Protein AF-A0A8J4HC44-F1 (afdb_monomer_lite)

Organism: NCBI:txid1872105

pLDDT: mean 94.5, std 6.68, range [60.06, 98.62]

Structure (mmCIF, N/CA/C/O backbone):
data_AF-A0A8J4HC44-F1
#
_entry.id   AF-A0A8J4HC44-F1
#
loop_
_atom_site.group_PDB
_atom_site.id
_atom_site.type_symbol
_atom_site.label_atom_id
_atom_site.label_alt_id
_atom_site.label_comp_id
_atom_site.label_asym_id
_atom_site.label_entity_id
_atom_site.label_seq_id
_atom_site.pdbx_PDB_ins_code
_atom_site.Cartn_x
_atom_site.Cartn_y
_atom_site.Cartn_z
_atom_site.occupancy
_atom_site.B_iso_or_equiv
_atom_site.auth_seq_id
_atom_site.auth_comp_id
_atom_site.auth_asym_id
_atom_site.auth_atom_id
_atom_site.pdbx_PDB_model_num
ATOM 1 N N . MET A 1 1 ? -16.990 -11.865 2.332 1.00 72.69 1 MET A N 1
ATOM 2 C CA . MET A 1 1 ? -16.141 -11.118 3.284 1.00 72.69 1 MET A CA 1
ATOM 3 C C . MET A 1 1 ? -14.799 -10.852 2.618 1.00 72.69 1 MET A C 1
ATOM 5 O O . MET A 1 1 ? -14.236 -11.791 2.073 1.00 72.69 1 MET A O 1
ATOM 9 N N . MET A 1 2 ? -14.351 -9.597 2.577 1.00 89.62 2 MET A N 1
ATOM 10 C CA . MET A 1 2 ? -13.070 -9.200 1.973 1.00 89.62 2 MET A CA 1
ATOM 11 C C . MET A 1 2 ? -11.923 -9.616 2.898 1.00 89.62 2 MET A C 1
ATOM 13 O O . MET A 1 2 ? -11.996 -9.342 4.092 1.00 89.62 2 MET A O 1
ATOM 17 N N . ARG A 1 3 ? -10.892 -10.293 2.388 1.00 94.62 3 ARG A N 1
ATOM 18 C CA . ARG A 1 3 ? -9.703 -10.706 3.152 1.00 94.62 3 ARG A CA 1
ATOM 19 C C . ARG A 1 3 ? -8.506 -9.843 2.760 1.00 94.62 3 ARG A C 1
ATOM 21 O O . ARG A 1 3 ? -8.331 -9.521 1.592 1.00 94.62 3 ARG A O 1
ATOM 28 N N . ILE A 1 4 ? -7.673 -9.469 3.734 1.00 96.50 4 ILE A N 1
ATOM 29 C CA . ILE A 1 4 ? -6.472 -8.657 3.467 1.00 96.50 4 ILE A CA 1
ATOM 30 C C . ILE A 1 4 ? -5.565 -9.425 2.501 1.00 96.50 4 ILE A C 1
ATOM 32 O O . ILE A 1 4 ? -5.298 -10.605 2.720 1.00 96.50 4 ILE A O 1
ATOM 36 N N . GLY A 1 5 ? -5.130 -8.754 1.436 1.00 94.81 5 GLY A N 1
ATOM 37 C CA . GLY A 1 5 ? -4.284 -9.337 0.392 1.00 94.81 5 GLY A CA 1
ATOM 38 C C . GLY A 1 5 ? -5.033 -10.121 -0.689 1.00 94.81 5 GLY A C 1
ATOM 39 O O . GLY A 1 5 ? -4.407 -10.519 -1.666 1.00 94.81 5 GLY A O 1
ATOM 40 N N . ASP A 1 6 ? -6.352 -10.323 -0.573 1.00 96.44 6 ASP A N 1
ATOM 41 C CA . ASP A 1 6 ? -7.126 -10.901 -1.673 1.00 96.44 6 ASP A CA 1
ATOM 42 C C . ASP A 1 6 ? -7.335 -9.895 -2.820 1.00 96.44 6 ASP A C 1
ATOM 44 O O . ASP A 1 6 ? -7.127 -8.686 -2.680 1.00 96.44 6 ASP A O 1
ATOM 48 N N . ARG A 1 7 ? -7.778 -10.393 -3.981 1.00 95.56 7 ARG A N 1
ATOM 49 C CA . ARG A 1 7 ? -7.977 -9.563 -5.178 1.00 95.56 7 ARG A CA 1
ATOM 50 C C . ARG A 1 7 ? -8.936 -8.390 -4.944 1.00 95.56 7 ARG A C 1
ATOM 52 O O . ARG A 1 7 ? -8.702 -7.311 -5.476 1.00 95.56 7 ARG A O 1
ATOM 59 N N . ARG A 1 8 ? -10.018 -8.592 -4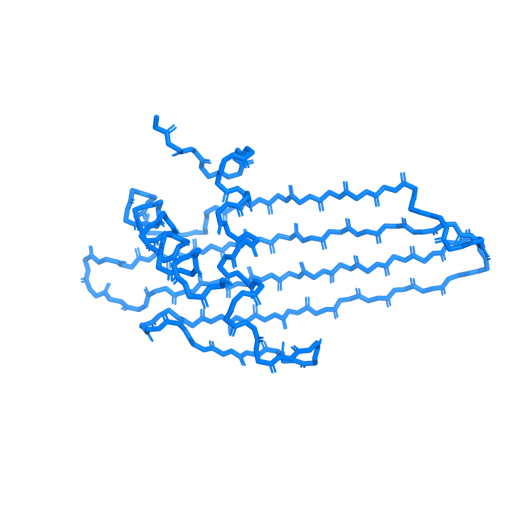.183 1.00 96.19 8 ARG A N 1
ATOM 60 C CA . ARG A 1 8 ? -11.024 -7.544 -3.934 1.00 96.19 8 ARG A CA 1
ATOM 61 C C . ARG A 1 8 ? -10.451 -6.457 -3.029 1.00 96.19 8 ARG A C 1
ATOM 63 O O . ARG A 1 8 ? -10.652 -5.279 -3.299 1.00 96.19 8 ARG A O 1
ATOM 70 N N . PHE A 1 9 ? -9.699 -6.857 -2.008 1.00 97.69 9 PHE A N 1
ATOM 71 C CA . PHE A 1 9 ? -8.998 -5.952 -1.109 1.00 97.69 9 PHE A CA 1
ATOM 72 C C . PHE A 1 9 ? -7.953 -5.115 -1.840 1.00 97.69 9 PHE A C 1
ATOM 74 O O . PHE A 1 9 ? -7.939 -3.894 -1.703 1.00 97.69 9 PHE A O 1
ATOM 81 N N . LEU A 1 10 ? -7.095 -5.759 -2.635 1.00 97.62 10 LEU A N 1
ATOM 82 C CA . LEU A 1 10 ? -6.043 -5.067 -3.376 1.00 97.62 10 LEU A CA 1
ATOM 83 C C . LEU A 1 10 ? -6.623 -4.098 -4.408 1.00 97.62 10 LEU A C 1
ATOM 85 O O . LEU A 1 10 ? -6.117 -2.987 -4.532 1.00 97.62 10 LEU A O 1
ATOM 89 N N . HIS A 1 11 ? -7.710 -4.479 -5.083 1.00 96.56 11 HIS A N 1
ATOM 90 C CA . HIS A 1 11 ? -8.429 -3.584 -5.986 1.00 96.56 11 HIS A CA 1
ATOM 91 C C . HIS A 1 11 ? -8.967 -2.347 -5.251 1.00 96.56 11 HIS A C 1
ATOM 93 O O . HIS A 1 11 ? -8.663 -1.226 -5.644 1.00 96.56 11 HIS A O 1
ATOM 99 N N . ALA A 1 12 ? -9.692 -2.530 -4.141 1.00 97.31 12 ALA A N 1
ATOM 100 C CA . ALA A 1 12 ? -10.218 -1.418 -3.344 1.00 97.31 12 ALA A CA 1
ATOM 101 C C . ALA A 1 12 ? -9.103 -0.480 -2.845 1.00 97.31 12 ALA A C 1
ATOM 103 O O . ALA A 1 12 ? -9.216 0.744 -2.934 1.00 97.31 12 ALA A O 1
ATOM 104 N N . TRP A 1 13 ? -7.989 -1.047 -2.373 1.00 97.69 13 TRP A N 1
ATOM 105 C CA . TRP A 1 13 ? -6.826 -0.266 -1.963 1.00 97.69 13 TRP A CA 1
ATOM 106 C C . TRP A 1 13 ? -6.201 0.513 -3.134 1.00 97.69 13 TRP A C 1
ATOM 108 O O . TRP A 1 13 ? -5.850 1.680 -2.963 1.00 97.69 13 TRP A O 1
ATOM 118 N N . GLN A 1 14 ? -6.088 -0.086 -4.325 1.00 96.69 14 GLN A N 1
ATOM 119 C CA . GLN A 1 14 ? -5.568 0.594 -5.517 1.00 96.69 14 GLN A CA 1
ATOM 120 C C . GLN A 1 14 ? -6.459 1.765 -5.940 1.00 96.69 14 GLN A C 1
ATOM 122 O O . GLN A 1 14 ? -5.929 2.840 -6.221 1.00 96.69 14 GLN A O 1
ATOM 127 N N . THR A 1 15 ? -7.783 1.586 -5.924 1.00 95.88 15 THR A N 1
ATOM 128 C CA . THR A 1 15 ? -8.750 2.658 -6.194 1.00 95.88 15 THR A CA 1
ATOM 129 C C . THR A 1 15 ? -8.569 3.821 -5.221 1.00 95.88 15 THR A C 1
ATOM 131 O O . THR A 1 15 ? -8.424 4.972 -5.633 1.00 95.88 15 THR A O 1
ATOM 134 N N . LEU A 1 16 ? -8.482 3.520 -3.922 1.00 96.31 16 LEU A N 1
ATOM 135 C CA . LEU A 1 16 ? -8.247 4.529 -2.892 1.00 96.31 16 LEU A CA 1
ATOM 136 C C . LEU A 1 16 ? -6.901 5.247 -3.070 1.00 96.31 16 LEU A C 1
ATOM 138 O O . LEU A 1 16 ? -6.829 6.471 -2.947 1.00 96.31 16 LEU A O 1
ATOM 142 N N . ARG A 1 17 ? -5.826 4.511 -3.377 1.00 96.19 17 ARG A N 1
ATOM 143 C CA . ARG A 1 17 ? -4.507 5.096 -3.651 1.00 96.19 17 ARG A CA 1
ATOM 144 C C . ARG A 1 17 ? -4.576 6.059 -4.835 1.00 96.19 17 ARG A C 1
ATOM 146 O O . ARG A 1 17 ? -4.100 7.183 -4.713 1.00 96.19 17 ARG A O 1
ATOM 153 N N . ALA A 1 18 ? -5.156 5.628 -5.954 1.00 94.62 18 ALA A N 1
ATOM 154 C CA . ALA A 1 18 ? -5.244 6.433 -7.171 1.00 94.62 18 ALA A CA 1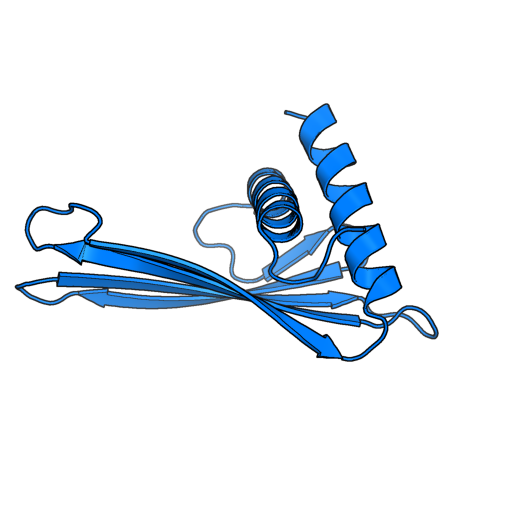
ATOM 155 C C . ALA A 1 18 ? -6.014 7.743 -6.945 1.00 94.62 18 ALA A C 1
ATOM 157 O O . ALA A 1 18 ? -5.622 8.776 -7.475 1.00 94.62 18 ALA A O 1
ATOM 158 N N . ALA A 1 19 ? -7.061 7.710 -6.116 1.00 95.50 19 ALA A N 1
ATOM 159 C CA . ALA A 1 19 ? -7.875 8.883 -5.813 1.00 95.50 19 ALA A CA 1
ATOM 160 C C . ALA A 1 19 ? -7.273 9.823 -4.752 1.00 95.50 19 ALA A C 1
ATOM 162 O O . ALA A 1 19 ? -7.680 10.980 -4.670 1.00 95.50 19 ALA A O 1
ATOM 163 N N . SER A 1 20 ? -6.359 9.340 -3.902 1.00 95.44 20 SER A N 1
ATOM 164 C CA . SER A 1 20 ? -5.865 10.106 -2.745 1.00 95.44 20 SER A CA 1
ATOM 165 C C . SER A 1 20 ? -4.401 10.526 -2.817 1.00 95.44 20 SER A C 1
ATOM 167 O O . SER A 1 20 ? -4.011 11.445 -2.098 1.00 95.44 20 SER A O 1
ATOM 169 N N . GLN A 1 21 ? -3.579 9.873 -3.642 1.00 95.00 21 GLN A N 1
ATOM 170 C CA . GLN A 1 21 ? -2.158 10.189 -3.734 1.00 95.00 21 GLN A CA 1
ATOM 171 C C . GLN A 1 21 ? -1.964 11.576 -4.392 1.00 95.00 21 GLN A C 1
ATOM 173 O O . GLN A 1 21 ? -2.327 11.736 -5.556 1.00 95.00 21 GLN A O 1
ATOM 178 N N . PRO A 1 22 ? -1.340 12.567 -3.716 1.00 93.31 22 PRO A N 1
ATOM 179 C CA . PRO A 1 22 ? -1.229 13.942 -4.234 1.00 93.31 22 PRO A CA 1
ATOM 180 C C . PRO A 1 22 ? -0.355 14.099 -5.488 1.00 93.31 22 PRO A C 1
ATOM 182 O O . PRO A 1 22 ? -0.378 15.140 -6.137 1.00 93.31 22 PRO A O 1
ATOM 185 N N . GLY A 1 23 ? 0.462 13.093 -5.803 1.00 91.81 23 GLY A N 1
ATOM 186 C CA . GLY A 1 23 ? 1.357 13.084 -6.955 1.00 91.81 23 GLY A CA 1
ATOM 187 C C . GLY A 1 23 ? 2.354 11.921 -6.910 1.00 91.81 23 GLY A C 1
ATOM 188 O O . GLY A 1 23 ? 2.473 11.243 -5.884 1.00 91.81 23 GLY A O 1
ATOM 189 N N . PRO A 1 24 ? 3.093 11.662 -8.002 1.00 87.62 24 PRO A N 1
ATOM 190 C CA . PRO A 1 24 ? 4.004 10.522 -8.117 1.00 87.62 24 PRO A CA 1
ATOM 191 C C . PRO A 1 24 ? 5.238 10.606 -7.210 1.00 87.62 24 PRO A C 1
ATOM 193 O O . PRO A 1 24 ? 5.847 9.569 -6.970 1.00 87.62 24 PRO A O 1
ATOM 196 N N . GLU A 1 25 ? 5.564 11.777 -6.661 1.00 91.62 25 GLU A N 1
ATOM 197 C CA . GLU A 1 25 ? 6.706 11.981 -5.751 1.00 91.62 25 GLU A CA 1
ATOM 198 C C . GLU A 1 25 ? 6.299 12.053 -4.270 1.00 91.62 25 GLU A C 1
ATOM 200 O O . GLU A 1 25 ? 7.148 12.132 -3.385 1.00 91.62 25 GLU A O 1
ATOM 205 N N . ALA A 1 26 ? 4.997 12.011 -3.965 1.00 94.19 26 ALA A N 1
ATOM 206 C CA . ALA A 1 26 ? 4.525 12.093 -2.588 1.00 94.19 26 ALA A CA 1
ATOM 207 C C . ALA A 1 26 ? 4.993 10.871 -1.773 1.00 94.19 26 ALA A C 1
ATOM 209 O O . ALA A 1 26 ? 4.634 9.726 -2.071 1.00 94.19 26 ALA A O 1
ATOM 210 N N . SER A 1 27 ? 5.772 11.133 -0.721 1.00 96.69 27 SER A N 1
ATOM 211 C CA . SER A 1 27 ? 6.268 10.130 0.231 1.00 96.69 27 SER A CA 1
ATOM 212 C C . SER A 1 27 ? 5.392 10.005 1.480 1.00 96.69 27 SER A C 1
ATOM 214 O O . SER A 1 27 ? 5.491 9.021 2.209 1.00 96.69 27 SER A O 1
ATOM 216 N N . SER A 1 28 ? 4.508 10.970 1.743 1.00 97.50 28 SER A N 1
ATOM 217 C CA . SER A 1 28 ? 3.512 10.875 2.811 1.00 97.50 28 SER A CA 1
ATOM 218 C C . SER A 1 28 ? 2.305 11.765 2.541 1.00 97.50 28 SER A C 1
ATOM 220 O O . SER A 1 28 ? 2.423 12.800 1.887 1.00 97.50 28 SER A O 1
ATOM 222 N N . TRP A 1 29 ? 1.137 11.339 3.012 1.00 97.88 29 TRP A N 1
ATOM 223 C CA . TRP A 1 29 ? -0.102 12.119 2.993 1.00 97.88 29 TRP A CA 1
ATOM 224 C C . TRP A 1 29 ? -1.100 11.528 3.994 1.00 97.88 29 TRP A C 1
ATOM 226 O O . TRP A 1 29 ? -0.792 10.571 4.710 1.00 97.88 29 TRP A O 1
ATOM 236 N N . ARG A 1 30 ? -2.297 12.112 4.084 1.00 96.56 30 ARG A N 1
ATOM 237 C CA . ARG A 1 30 ? -3.359 11.632 4.975 1.00 96.56 30 ARG A CA 1
ATOM 238 C C . ARG A 1 30 ? -4.666 11.460 4.218 1.00 96.56 30 ARG A C 1
ATOM 240 O O . ARG A 1 30 ? -4.975 12.245 3.326 1.00 96.56 30 ARG A O 1
ATOM 247 N N . VAL A 1 31 ? -5.436 10.454 4.619 1.00 95.25 31 VAL A N 1
ATOM 248 C CA . VAL A 1 31 ? -6.812 10.223 4.165 1.00 95.25 31 VAL A CA 1
ATOM 249 C C . VAL A 1 31 ? -7.682 10.114 5.410 1.00 95.25 31 VAL A C 1
ATOM 251 O O . VAL A 1 31 ? -7.637 9.117 6.134 1.00 95.25 31 VAL A O 1
ATOM 254 N N . GLY A 1 32 ? -8.412 11.189 5.717 1.00 92.31 32 GLY A N 1
ATOM 255 C CA . GLY A 1 32 ? -9.073 11.336 7.013 1.00 92.31 32 GLY A CA 1
ATOM 256 C C . GLY A 1 32 ? -8.057 11.257 8.157 1.00 92.31 32 GLY A C 1
ATOM 257 O O . GLY A 1 32 ? -7.083 12.009 8.184 1.00 92.31 32 GLY A O 1
ATOM 258 N N . ALA A 1 33 ? -8.266 10.324 9.087 1.00 93.38 33 ALA A N 1
ATOM 259 C CA . ALA A 1 33 ? -7.355 10.090 10.208 1.00 93.38 33 ALA A CA 1
ATOM 260 C C . ALA A 1 33 ? -6.132 9.223 9.848 1.00 93.38 33 ALA A C 1
ATOM 262 O O . ALA A 1 33 ? -5.159 9.211 10.604 1.00 93.38 33 ALA A O 1
ATOM 263 N N . VAL A 1 34 ? -6.154 8.514 8.713 1.00 96.88 34 VAL A N 1
ATOM 264 C CA . VAL A 1 34 ? -5.115 7.541 8.349 1.00 96.88 34 VAL A CA 1
ATOM 265 C C . VAL A 1 34 ? -3.919 8.238 7.727 1.00 96.88 34 VAL A C 1
ATOM 267 O O . VAL A 1 34 ? -4.046 8.953 6.731 1.00 96.88 34 VAL A O 1
ATOM 270 N N . THR A 1 35 ? -2.744 7.990 8.292 1.00 97.44 35 THR A N 1
ATOM 271 C CA . THR A 1 35 ? -1.472 8.454 7.738 1.00 97.44 35 THR A CA 1
ATOM 272 C C . THR A 1 35 ? -0.946 7.423 6.755 1.00 97.44 35 THR A C 1
ATOM 274 O O . THR A 1 35 ? -0.873 6.243 7.083 1.00 97.44 35 THR A O 1
ATOM 277 N N . TRP A 1 36 ? -0.556 7.878 5.569 1.00 98.12 36 TRP A N 1
ATOM 278 C CA . TRP A 1 36 ? 0.109 7.085 4.545 1.00 98.12 36 TRP A CA 1
ATOM 279 C C . TRP A 1 36 ? 1.573 7.496 4.475 1.00 98.12 36 TRP A C 1
ATOM 281 O O . TRP A 1 36 ? 1.893 8.686 4.457 1.00 98.12 36 TRP A O 1
ATOM 291 N N . ARG A 1 37 ? 2.463 6.512 4.398 1.00 98.31 37 ARG A N 1
ATOM 292 C CA . ARG A 1 37 ? 3.884 6.695 4.108 1.00 98.31 37 ARG A CA 1
ATOM 293 C C . ARG A 1 37 ? 4.266 5.779 2.964 1.00 98.31 37 ARG A C 1
ATOM 295 O O . ARG A 1 37 ? 3.914 4.604 2.977 1.00 98.31 37 ARG A O 1
ATOM 302 N N . ARG A 1 38 ? 4.984 6.313 1.988 1.00 98.12 38 ARG A N 1
ATOM 303 C CA . ARG A 1 38 ? 5.477 5.596 0.823 1.00 98.12 38 ARG A CA 1
ATOM 304 C C . ARG A 1 38 ? 6.996 5.631 0.822 1.00 98.12 38 ARG A C 1
ATOM 306 O O . ARG A 1 38 ? 7.592 6.705 0.822 1.00 98.12 38 ARG A O 1
ATOM 313 N N . THR A 1 39 ? 7.591 4.456 0.707 1.00 98.00 39 THR A N 1
ATOM 314 C CA . THR A 1 39 ? 9.010 4.283 0.410 1.00 98.00 39 THR A CA 1
ATOM 315 C C . THR A 1 39 ? 9.130 3.682 -0.979 1.00 98.00 39 THR A C 1
ATOM 317 O O . THR A 1 39 ? 8.591 2.604 -1.229 1.00 98.00 39 THR A O 1
ATOM 320 N N . ARG A 1 40 ? 9.827 4.377 -1.878 1.00 96.94 40 ARG A N 1
ATOM 321 C CA . ARG A 1 40 ? 10.101 3.901 -3.234 1.00 96.94 40 ARG A CA 1
ATOM 322 C C . ARG A 1 40 ? 11.546 3.443 -3.335 1.00 96.94 40 ARG A C 1
ATOM 324 O O . ARG A 1 40 ? 12.455 4.186 -2.981 1.00 96.94 40 ARG A O 1
ATOM 331 N N . LEU A 1 41 ? 11.743 2.243 -3.857 1.00 96.50 41 LEU A N 1
ATOM 332 C CA . LEU A 1 41 ? 13.037 1.710 -4.252 1.00 96.50 41 LEU A CA 1
ATOM 333 C C . LEU A 1 41 ? 13.004 1.471 -5.757 1.00 96.50 41 LEU A C 1
ATOM 335 O O . LEU A 1 41 ? 12.024 0.952 -6.291 1.00 96.50 41 LEU A O 1
ATOM 339 N N . SER A 1 42 ? 14.063 1.863 -6.449 1.00 96.62 42 SER A N 1
ATOM 340 C CA . SER A 1 42 ? 14.195 1.629 -7.882 1.00 96.62 42 SER A CA 1
ATOM 341 C C . SER A 1 42 ? 15.617 1.232 -8.214 1.00 96.62 42 SER A C 1
ATOM 343 O O . SER A 1 42 ? 16.558 1.881 -7.761 1.00 96.62 42 SER A O 1
ATOM 345 N N . GLN A 1 43 ? 15.758 0.211 -9.047 1.00 97.12 43 GLN A N 1
ATOM 346 C CA . GLN A 1 43 ? 17.038 -0.229 -9.571 1.00 97.12 43 GLN A CA 1
ATOM 347 C C . GLN A 1 43 ? 16.900 -0.454 -11.072 1.00 97.12 43 GLN A C 1
ATOM 349 O O . GLN A 1 43 ? 15.908 -1.011 -11.537 1.00 97.12 43 GLN A O 1
ATOM 354 N N . SER A 1 44 ? 17.879 0.014 -11.837 1.00 96.50 44 SER A N 1
ATOM 355 C CA . SER A 1 44 ? 17.944 -0.186 -13.284 1.00 96.50 44 SER A CA 1
ATOM 356 C C . SER A 1 44 ? 19.308 -0.748 -13.658 1.00 96.50 44 SER A C 1
ATOM 358 O O . SER A 1 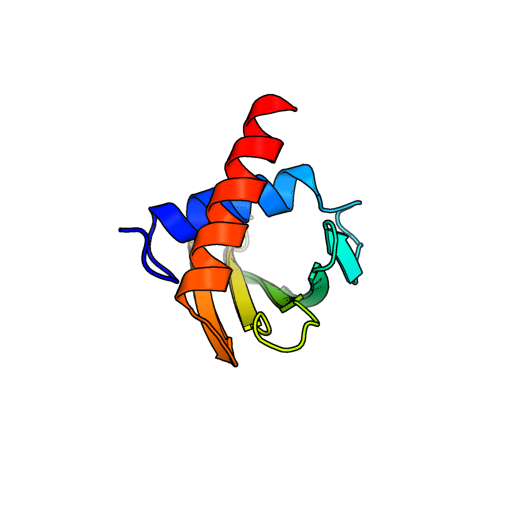44 ? 20.333 -0.279 -13.167 1.00 96.50 44 SER A O 1
ATOM 360 N N . CYS A 1 45 ? 19.287 -1.760 -14.514 1.00 94.50 45 CYS A N 1
ATOM 361 C CA . CYS A 1 45 ? 20.423 -2.512 -15.028 1.00 94.50 45 CYS A CA 1
ATOM 362 C C . CYS A 1 45 ? 20.333 -2.539 -16.565 1.00 94.50 45 CYS A C 1
ATOM 364 O O . CYS A 1 45 ? 19.324 -2.122 -17.133 1.00 94.50 45 CYS A O 1
ATOM 366 N N . ALA A 1 46 ? 21.347 -3.077 -17.249 1.00 95.69 46 ALA A N 1
ATOM 367 C CA . ALA A 1 46 ? 21.308 -3.220 -18.710 1.00 95.69 46 ALA A CA 1
ATOM 368 C C . ALA A 1 46 ? 20.155 -4.126 -19.193 1.00 95.69 46 ALA A C 1
ATOM 370 O O . ALA A 1 46 ? 19.529 -3.845 -20.212 1.00 95.69 46 ALA A O 1
ATOM 371 N N . ASP A 1 47 ? 19.853 -5.184 -18.436 1.00 96.69 47 ASP A N 1
ATOM 372 C CA . ASP A 1 47 ? 18.907 -6.222 -18.863 1.00 96.69 47 ASP A CA 1
ATOM 373 C C . ASP A 1 47 ? 17.493 -6.041 -18.301 1.00 96.69 47 ASP A C 1
ATOM 375 O O . ASP A 1 47 ? 16.525 -6.551 -18.869 1.00 96.69 47 ASP A O 1
ATOM 379 N N . PHE A 1 48 ? 17.364 -5.333 -17.178 1.00 96.75 48 PHE A N 1
ATOM 380 C CA . PHE A 1 48 ? 16.093 -5.161 -16.487 1.00 96.75 48 PHE A CA 1
ATOM 381 C C . PHE A 1 48 ? 16.058 -3.889 -15.645 1.00 96.75 48 PHE A C 1
ATOM 383 O O . PHE A 1 48 ? 17.085 -3.339 -15.249 1.00 96.75 48 PHE A O 1
ATOM 390 N N . SER A 1 49 ? 14.851 -3.466 -15.292 1.00 97.81 49 SER A N 1
ATOM 391 C CA . SER A 1 49 ? 14.623 -2.496 -14.223 1.00 97.81 49 SER A CA 1
ATOM 392 C C . SER A 1 49 ? 13.536 -2.990 -13.278 1.00 97.81 49 SER A C 1
ATOM 394 O O . SER A 1 49 ? 12.663 -3.765 -13.666 1.00 97.81 49 SER A O 1
ATOM 396 N N . VAL A 1 50 ? 13.599 -2.557 -12.025 1.00 97.75 50 VAL A N 1
ATOM 397 C CA . VAL A 1 50 ? 12.620 -2.870 -10.987 1.00 97.75 50 VAL A CA 1
ATOM 398 C C . VAL A 1 50 ? 12.271 -1.608 -10.212 1.00 97.75 50 VAL A C 1
ATOM 400 O O . VAL A 1 50 ? 13.131 -0.782 -9.896 1.00 97.75 50 VAL A O 1
ATOM 403 N N . VAL A 1 51 ? 10.988 -1.462 -9.901 1.00 97.94 51 VAL A N 1
ATOM 404 C CA . VAL A 1 51 ? 10.463 -0.451 -8.986 1.00 97.94 51 VAL A CA 1
ATOM 405 C C . VAL A 1 51 ? 9.627 -1.170 -7.945 1.00 97.94 51 VAL A C 1
ATOM 407 O O . VAL A 1 51 ? 8.701 -1.910 -8.283 1.00 97.94 51 VAL A O 1
ATOM 410 N N . GLN A 1 52 ? 9.935 -0.902 -6.682 1.00 98.00 52 GLN A N 1
ATOM 411 C CA . GLN A 1 52 ? 9.171 -1.352 -5.537 1.00 98.00 52 GLN A CA 1
ATOM 412 C C . GLN A 1 52 ? 8.666 -0.141 -4.754 1.00 98.00 52 GLN A C 1
ATOM 414 O O . GLN A 1 52 ? 9.449 0.678 -4.279 1.00 98.00 52 GLN A O 1
ATOM 419 N N . ASP A 1 53 ? 7.353 -0.049 -4.588 1.00 97.81 53 ASP A N 1
ATOM 420 C CA . ASP A 1 53 ? 6.703 0.919 -3.715 1.00 97.81 53 ASP A CA 1
ATOM 421 C C . ASP A 1 53 ? 6.132 0.195 -2.493 1.00 97.81 53 ASP A C 1
ATOM 423 O O . ASP A 1 53 ? 5.269 -0.673 -2.622 1.00 97.81 53 ASP A O 1
ATOM 427 N N . ALA A 1 54 ? 6.602 0.560 -1.303 1.00 98.19 54 ALA A N 1
ATOM 428 C CA . ALA A 1 54 ? 6.069 0.092 -0.032 1.00 98.19 54 ALA A CA 1
ATOM 429 C C . ALA A 1 54 ? 5.234 1.199 0.617 1.00 98.19 54 ALA A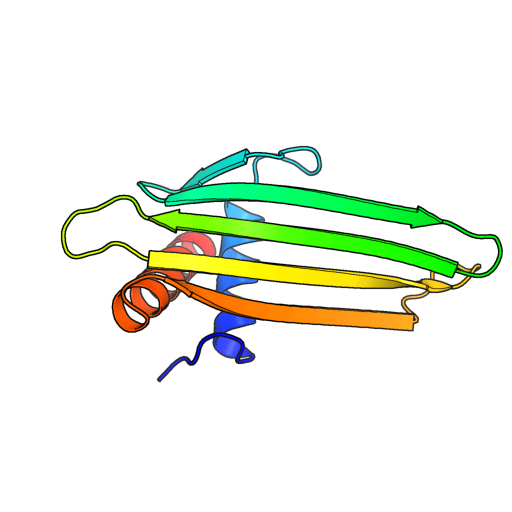 C 1
ATOM 431 O O . ALA A 1 54 ? 5.737 2.289 0.884 1.00 98.19 54 ALA A O 1
ATOM 432 N N . TYR A 1 55 ? 3.966 0.906 0.886 1.00 98.44 55 TYR A N 1
ATOM 433 C CA . TYR A 1 55 ? 3.009 1.802 1.519 1.00 98.44 55 TYR A CA 1
ATOM 434 C C . TYR A 1 55 ? 2.695 1.311 2.927 1.00 98.44 55 TYR A C 1
ATOM 436 O O . TYR A 1 55 ? 2.083 0.257 3.092 1.00 98.44 55 TYR A O 1
ATOM 444 N N . ALA A 1 56 ? 3.089 2.083 3.934 1.00 98.31 56 ALA A N 1
ATOM 445 C CA . ALA A 1 56 ? 2.685 1.881 5.316 1.00 98.31 56 ALA A CA 1
ATOM 446 C C . ALA A 1 56 ? 1.512 2.812 5.640 1.00 98.31 56 ALA A C 1
ATOM 448 O O . ALA A 1 56 ? 1.612 4.028 5.455 1.00 98.31 56 ALA A O 1
ATOM 449 N N . LEU A 1 57 ? 0.397 2.244 6.095 1.00 98.19 57 LEU A N 1
ATOM 450 C CA . LEU A 1 57 ? -0.775 2.991 6.538 1.00 98.19 57 LEU A CA 1
ATOM 451 C C . LEU A 1 57 ? -0.994 2.750 8.025 1.00 98.19 57 LEU A C 1
ATOM 453 O O . LEU A 1 57 ? -0.958 1.607 8.482 1.00 98.19 57 LEU A O 1
ATOM 457 N N . GLU A 1 58 ? -1.285 3.820 8.752 1.00 97.38 58 GLU A N 1
ATOM 458 C CA . GLU A 1 58 ? -1.526 3.778 10.190 1.00 97.38 58 GLU A CA 1
ATOM 459 C C . GLU A 1 58 ? -2.781 4.582 10.527 1.00 97.38 58 GLU A C 1
ATOM 461 O O . GLU A 1 58 ? -2.867 5.774 10.213 1.00 97.38 58 GLU A O 1
ATOM 466 N N . HIS A 1 59 ? -3.747 3.940 11.189 1.00 96.19 59 HIS A N 1
ATOM 467 C CA . HIS A 1 59 ? -4.876 4.632 11.802 1.00 96.19 59 HIS A CA 1
ATOM 468 C C . HIS A 1 59 ? -4.591 4.860 13.293 1.00 96.19 59 HIS A C 1
ATOM 470 O O . HIS A 1 59 ? -4.602 3.902 14.072 1.00 96.19 59 HIS A O 1
ATOM 476 N N . PRO A 1 60 ? -4.366 6.110 13.736 1.00 84.56 60 PRO A N 1
ATOM 477 C CA . PRO A 1 60 ? -4.196 6.417 15.148 1.00 84.56 60 PRO A CA 1
ATOM 478 C C . PRO A 1 60 ? -5.573 6.431 15.825 1.00 84.56 60 PRO A C 1
ATOM 480 O O . PRO A 1 60 ? -6.489 7.106 15.359 1.00 84.56 60 PRO A O 1
ATOM 483 N N . GLY A 1 61 ? -5.767 5.663 16.896 1.00 76.44 61 GLY A N 1
ATOM 484 C CA . GLY A 1 61 ? -7.041 5.674 17.619 1.00 76.44 61 GLY A CA 1
ATOM 485 C C . GLY A 1 61 ? -7.114 4.659 18.762 1.00 76.44 61 GLY A C 1
ATOM 486 O O . GLY A 1 61 ? -6.937 3.463 18.515 1.00 76.44 61 GLY A O 1
ATOM 487 N N . PRO A 1 62 ? -7.421 5.080 20.002 1.00 63.56 62 PRO A N 1
ATOM 488 C CA . PRO A 1 62 ? -7.779 4.150 21.068 1.00 63.56 62 PRO A CA 1
ATOM 489 C C . PRO A 1 62 ? -8.983 3.303 20.623 1.00 63.56 62 PRO A C 1
ATOM 491 O O . PRO A 1 62 ? -9.984 3.843 20.164 1.00 63.56 62 PRO A O 1
ATOM 494 N N . GLY A 1 63 ? -8.870 1.974 20.685 1.00 68.75 63 GLY A N 1
ATOM 495 C CA . GLY A 1 63 ? -9.948 1.044 20.306 1.00 68.75 63 GLY A CA 1
ATOM 496 C C . GLY A 1 63 ? -10.167 0.794 18.802 1.00 68.75 63 GLY A C 1
ATOM 497 O O . GLY A 1 63 ? -10.851 -0.166 18.464 1.00 68.75 63 GLY A O 1
ATOM 498 N N . VAL A 1 64 ? -9.564 1.580 17.897 1.00 80.94 64 VAL A N 1
ATOM 499 C CA . VAL A 1 64 ? -9.711 1.424 16.424 1.00 80.94 64 VAL A CA 1
ATOM 500 C C . VAL A 1 64 ? -8.354 1.428 15.700 1.00 80.94 64 VAL A C 1
ATOM 502 O O . VAL A 1 64 ? -8.282 1.559 14.481 1.00 80.94 64 VAL A O 1
ATOM 505 N N . HIS A 1 65 ? -7.250 1.280 16.438 1.00 91.69 65 HIS A N 1
ATOM 506 C CA . HIS A 1 65 ? -5.914 1.258 15.850 1.00 91.69 65 HIS A CA 1
ATOM 507 C C . HIS A 1 65 ? -5.739 0.066 14.902 1.00 91.69 65 HIS A C 1
ATOM 509 O O . HIS A 1 65 ? -6.149 -1.060 15.202 1.00 91.69 65 HIS A O 1
ATOM 515 N N . TRP A 1 66 ? -5.097 0.322 13.766 1.00 96.81 66 TRP A N 1
ATOM 516 C CA . TRP A 1 66 ? -4.606 -0.709 12.862 1.00 96.81 66 TRP A CA 1
ATOM 517 C C . TRP A 1 66 ? -3.438 -0.193 12.019 1.00 96.81 66 TRP A C 1
ATOM 519 O O . TRP A 1 66 ? -3.300 1.013 11.792 1.00 96.81 66 TRP A O 1
ATOM 529 N N . GLY A 1 67 ? -2.613 -1.129 11.551 1.00 97.50 67 GLY A N 1
ATOM 530 C CA . GLY A 1 67 ? -1.495 -0.885 10.645 1.00 97.50 67 GLY A CA 1
ATOM 531 C C . GLY A 1 67 ? -1.541 -1.807 9.426 1.00 97.50 67 GLY A C 1
ATOM 532 O O . GLY A 1 67 ? -1.831 -3.001 9.548 1.00 97.50 67 GLY A O 1
ATOM 533 N N . LEU A 1 68 ? -1.227 -1.267 8.250 1.00 98.50 68 LEU A N 1
ATOM 534 C CA . LEU A 1 68 ? -1.170 -1.997 6.982 1.00 98.50 68 LEU A CA 1
ATOM 535 C C . LEU A 1 68 ? 0.161 -1.739 6.285 1.00 98.50 68 LEU A C 1
ATOM 537 O O . LEU A 1 68 ? 0.591 -0.594 6.194 1.00 98.50 68 LEU A O 1
ATOM 541 N N . LEU A 1 69 ? 0.746 -2.783 5.711 1.00 98.62 69 LEU A N 1
ATOM 542 C CA . LEU A 1 69 ? 1.773 -2.675 4.686 1.00 98.62 69 LEU A CA 1
ATOM 543 C C . LEU A 1 69 ? 1.195 -3.164 3.360 1.00 98.62 69 LEU A C 1
ATOM 545 O O . LEU A 1 69 ? 0.654 -4.267 3.304 1.00 98.62 69 LEU A O 1
ATOM 549 N N . VAL A 1 70 ? 1.337 -2.381 2.296 1.00 98.50 70 VAL A N 1
ATOM 550 C CA . VAL A 1 70 ? 1.089 -2.827 0.921 1.00 98.50 70 VAL A CA 1
ATOM 551 C C . VAL A 1 70 ? 2.358 -2.625 0.119 1.00 98.50 70 VAL A C 1
ATOM 553 O O . VAL A 1 70 ? 2.918 -1.534 0.126 1.00 98.50 70 VAL A O 1
ATOM 556 N N . VAL A 1 71 ? 2.812 -3.660 -0.577 1.00 98.44 71 VAL A N 1
ATOM 557 C CA . VAL A 1 71 ? 3.980 -3.572 -1.454 1.00 98.44 71 VAL A CA 1
ATOM 558 C C . VAL A 1 71 ? 3.541 -3.832 -2.881 1.00 98.44 71 VAL A C 1
ATOM 560 O O . VAL A 1 71 ? 2.886 -4.832 -3.173 1.00 98.44 71 VAL A O 1
ATOM 563 N N . MET A 1 72 ? 3.908 -2.907 -3.759 1.00 98.00 72 MET 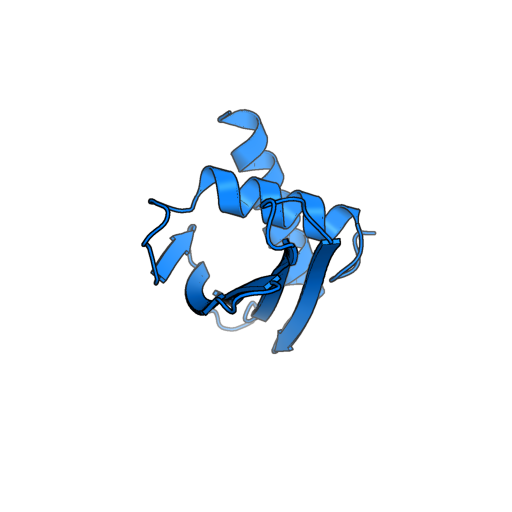A N 1
ATOM 564 C CA . MET A 1 72 ? 3.776 -3.028 -5.201 1.00 98.00 72 MET A CA 1
ATOM 565 C C . MET A 1 72 ? 5.169 -3.186 -5.784 1.00 98.00 72 MET A C 1
ATOM 567 O O . MET A 1 72 ? 6.041 -2.366 -5.518 1.00 98.00 72 MET A O 1
ATOM 571 N N . GLU A 1 73 ? 5.375 -4.208 -6.596 1.00 98.19 73 GLU A N 1
ATOM 572 C CA . GLU A 1 73 ? 6.648 -4.453 -7.258 1.00 98.19 73 GLU A CA 1
ATOM 573 C C . GLU A 1 73 ? 6.389 -4.681 -8.741 1.00 98.19 73 GLU A C 1
ATOM 575 O O . GLU A 1 73 ? 5.524 -5.474 -9.119 1.00 98.19 73 GLU A O 1
ATOM 580 N N . THR A 1 74 ? 7.113 -3.963 -9.592 1.00 98.31 74 THR A N 1
ATOM 581 C CA . THR A 1 74 ? 7.044 -4.143 -11.042 1.00 98.31 74 THR A CA 1
ATOM 582 C C . THR A 1 74 ? 8.448 -4.233 -11.619 1.00 98.31 74 THR A C 1
ATOM 584 O O . THR A 1 74 ? 9.333 -3.473 -11.235 1.00 98.31 74 THR A O 1
ATOM 587 N N . TRP A 1 75 ? 8.628 -5.193 -12.519 1.00 98.25 75 TRP A N 1
ATOM 588 C CA . TRP A 1 75 ? 9.857 -5.492 -13.239 1.00 98.25 75 TRP A CA 1
ATOM 589 C C . TRP A 1 75 ? 9.634 -5.267 -14.727 1.00 98.25 75 TRP A C 1
ATOM 591 O O . TRP A 1 75 ? 8.609 -5.694 -15.268 1.00 98.25 75 TRP A O 1
ATOM 601 N N . TRP A 1 76 ? 10.620 -4.681 -15.392 1.00 98.44 76 TRP A N 1
ATOM 602 C CA . TRP A 1 76 ? 10.641 -4.476 -16.835 1.00 98.44 76 TRP A CA 1
ATOM 603 C C . TRP A 1 76 ? 11.907 -5.064 -17.452 1.00 98.44 76 TRP A C 1
ATOM 605 O O . TRP A 1 76 ? 12.955 -5.059 -16.809 1.00 98.44 76 TRP A O 1
ATOM 615 N N . ASP A 1 77 ? 11.816 -5.540 -18.693 1.00 97.56 77 ASP A N 1
ATOM 616 C CA . ASP A 1 77 ? 12.980 -5.923 -19.499 1.00 97.56 77 ASP A CA 1
ATOM 617 C C . ASP A 1 77 ? 13.697 -4.691 -20.082 1.00 97.56 77 ASP A C 1
ATOM 619 O O . ASP A 1 77 ? 13.247 -3.549 -19.940 1.00 97.56 77 ASP A O 1
ATOM 623 N N . SER A 1 78 ? 14.806 -4.923 -20.783 1.00 96.12 78 SER A N 1
ATOM 624 C CA . SER A 1 78 ? 15.567 -3.889 -21.501 1.00 96.12 78 SER A CA 1
ATOM 625 C C . SER A 1 78 ? 14.782 -3.178 -22.614 1.00 96.12 78 SER A C 1
ATOM 627 O O . SER A 1 78 ? 15.209 -2.136 -23.106 1.00 96.12 78 SER A O 1
ATOM 629 N N . LYS A 1 79 ? 13.617 -3.707 -23.011 1.00 96.06 79 LYS A N 1
ATOM 630 C CA . LYS A 1 79 ? 12.682 -3.101 -23.972 1.00 96.06 79 LYS A CA 1
ATOM 631 C C . LYS A 1 79 ? 11.494 -2.430 -23.274 1.00 96.06 79 LYS A C 1
ATOM 633 O O . LYS A 1 79 ? 10.499 -2.131 -23.935 1.00 96.06 79 LYS A O 1
ATOM 638 N N . HIS A 1 80 ? 11.580 -2.208 -21.961 1.00 93.62 80 HIS A N 1
ATOM 639 C CA . HIS A 1 80 ? 10.530 -1.630 -21.121 1.00 93.62 80 HIS A CA 1
ATOM 640 C C . HIS A 1 80 ? 9.203 -2.409 -21.117 1.00 93.62 80 HIS A C 1
ATOM 642 O O . HIS A 1 80 ? 8.141 -1.846 -20.844 1.00 93.62 80 HIS A O 1
ATOM 648 N N . ARG A 1 81 ? 9.228 -3.717 -21.385 1.00 97.44 81 ARG A N 1
ATOM 649 C CA . ARG A 1 81 ? 8.050 -4.588 -21.268 1.00 97.44 81 ARG A CA 1
ATOM 650 C C . ARG A 1 81 ? 7.965 -5.141 -19.858 1.00 97.44 81 ARG A C 1
ATOM 652 O O . ARG A 1 81 ? 8.970 -5.576 -19.307 1.00 97.44 81 ARG A O 1
ATOM 659 N N . VAL A 1 82 ? 6.764 -5.155 -19.283 1.00 97.44 82 VAL A N 1
ATOM 660 C CA . VAL A 1 82 ? 6.538 -5.713 -17.943 1.00 97.44 82 VAL A CA 1
ATOM 661 C C . VAL A 1 82 ? 6.815 -7.219 -17.962 1.00 97.44 82 VAL A C 1
ATOM 663 O O . VAL A 1 82 ? 6.125 -7.964 -18.654 1.00 97.44 82 VAL A O 1
ATOM 666 N N . ILE A 1 83 ? 7.802 -7.662 -17.181 1.00 96.88 83 ILE A N 1
ATOM 667 C CA . ILE A 1 83 ? 8.128 -9.085 -16.976 1.00 96.88 83 ILE A CA 1
ATOM 668 C C . ILE A 1 83 ? 7.293 -9.645 -15.823 1.00 96.88 83 ILE A C 1
ATOM 670 O O . ILE A 1 83 ? 6.775 -10.758 -15.880 1.00 96.88 83 ILE A O 1
ATOM 674 N N . ARG A 1 84 ? 7.178 -8.863 -14.746 1.00 96.75 84 ARG A N 1
ATOM 675 C CA . ARG A 1 84 ? 6.487 -9.245 -13.517 1.00 96.75 84 ARG A CA 1
ATOM 676 C C . ARG A 1 84 ? 5.857 -8.011 -12.904 1.00 96.75 84 ARG A C 1
ATOM 678 O O . ARG A 1 84 ? 6.508 -6.982 -12.774 1.00 96.75 84 ARG A O 1
ATOM 685 N N . SER A 1 85 ? 4.610 -8.132 -12.476 1.00 96.75 85 SER A N 1
ATOM 686 C CA . SER A 1 85 ? 3.974 -7.148 -11.609 1.00 96.75 85 SER A CA 1
ATOM 687 C C . SER A 1 85 ? 3.230 -7.893 -10.518 1.00 96.75 85 SER A C 1
ATOM 689 O O . SER A 1 85 ? 2.474 -8.824 -10.801 1.00 96.75 85 SER A O 1
ATOM 691 N N . GLN A 1 86 ? 3.488 -7.530 -9.270 1.00 96.88 86 GLN A N 1
ATOM 692 C CA . GLN A 1 86 ? 2.827 -8.133 -8.128 1.00 96.88 86 GLN A CA 1
ATOM 693 C C . GLN A 1 86 ? 2.482 -7.087 -7.084 1.00 96.88 86 GLN A C 1
ATOM 695 O O . GLN A 1 86 ? 3.185 -6.093 -6.898 1.00 96.88 86 GLN A O 1
ATOM 700 N N . VAL A 1 87 ? 1.380 -7.344 -6.390 1.00 97.88 87 VAL A N 1
ATOM 701 C CA . VAL A 1 87 ? 0.937 -6.542 -5.261 1.00 97.88 87 VAL A CA 1
ATOM 702 C C . VAL A 1 87 ? 0.532 -7.492 -4.153 1.00 97.88 87 VAL A C 1
ATOM 704 O O . VAL A 1 87 ? -0.188 -8.461 -4.394 1.00 97.88 87 VAL A O 1
ATOM 707 N N . TRP A 1 88 ? 0.985 -7.214 -2.941 1.00 97.69 88 TRP A N 1
ATOM 708 C CA . TRP A 1 88 ? 0.573 -7.949 -1.755 1.00 97.69 88 TRP A CA 1
ATOM 709 C C . TRP A 1 88 ? 0.395 -6.997 -0.582 1.00 97.69 88 TRP A C 1
ATOM 711 O O . TRP A 1 88 ? 0.916 -5.881 -0.570 1.00 97.69 88 TRP A O 1
ATOM 721 N N . ALA A 1 89 ? -0.379 -7.442 0.401 1.00 98.44 89 ALA A N 1
ATOM 722 C CA . ALA A 1 89 ? -0.689 -6.661 1.580 1.00 98.44 89 ALA A CA 1
ATOM 723 C C . ALA A 1 89 ? -0.575 -7.518 2.838 1.00 98.44 89 ALA A C 1
ATOM 725 O O . ALA A 1 89 ? -1.026 -8.663 2.859 1.00 98.44 89 ALA A O 1
ATOM 726 N N . THR A 1 90 ? -0.030 -6.925 3.893 1.00 98.06 90 THR A N 1
ATOM 727 C CA . THR A 1 90 ? 0.147 -7.552 5.199 1.00 98.06 90 THR A CA 1
ATOM 728 C C . THR A 1 90 ? -0.393 -6.632 6.278 1.00 98.06 90 THR A C 1
ATOM 730 O O . THR A 1 90 ? -0.016 -5.468 6.383 1.00 98.06 90 THR A O 1
ATOM 733 N N . HIS A 1 91 ? -1.273 -7.175 7.112 1.00 97.75 91 HIS A N 1
ATOM 734 C CA . HIS A 1 91 ? -1.688 -6.524 8.347 1.00 97.75 91 HIS A CA 1
ATOM 735 C C . HIS A 1 91 ? -0.521 -6.487 9.334 1.00 97.75 91 HIS A C 1
ATOM 737 O O . HIS A 1 91 ? 0.013 -7.543 9.673 1.00 97.75 91 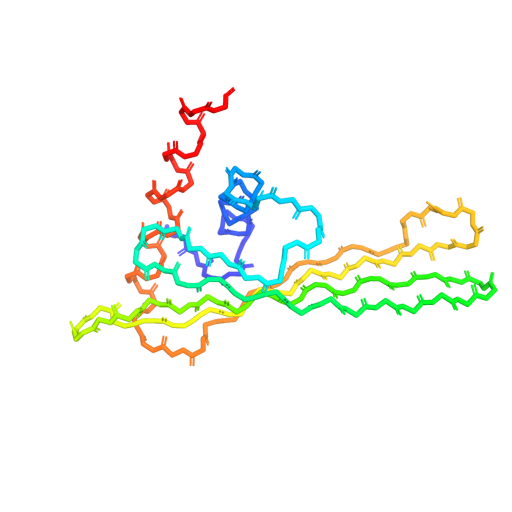HIS A O 1
ATOM 743 N N . LEU A 1 92 ? -0.166 -5.303 9.824 1.00 96.62 92 LEU A N 1
ATOM 744 C CA . LEU A 1 92 ? 0.943 -5.127 10.760 1.00 96.62 92 LEU A CA 1
ATOM 745 C C . LEU A 1 92 ? 0.485 -5.213 12.217 1.00 96.62 92 LEU A C 1
ATOM 747 O O . LEU A 1 92 ? 1.129 -5.871 13.028 1.00 96.62 92 LEU A O 1
ATOM 751 N N . SER A 1 93 ? -0.627 -4.567 12.564 1.00 95.12 93 SER A N 1
ATOM 752 C CA . SER A 1 93 ? -1.070 -4.437 13.956 1.00 95.12 93 SER A CA 1
ATOM 753 C C . SER A 1 93 ? -2.544 -4.049 14.056 1.00 95.12 93 SER A C 1
ATOM 755 O O . SER A 1 93 ? -3.113 -3.524 13.101 1.00 95.12 93 SER A O 1
ATOM 757 N N . GLY A 1 94 ? -3.148 -4.283 15.226 1.00 94.44 94 GLY A N 1
ATOM 758 C CA . GLY A 1 94 ? -4.498 -3.823 15.551 1.00 94.44 94 GLY A CA 1
ATOM 759 C C . GLY A 1 94 ? -5.641 -4.643 14.944 1.00 94.44 94 GLY A C 1
ATOM 760 O O . GLY A 1 94 ? -5.549 -5.866 14.813 1.00 94.44 94 GLY A O 1
ATOM 761 N N . SER A 1 95 ? -6.762 -3.978 14.647 1.00 94.81 95 SER A N 1
ATOM 762 C CA . SER A 1 95 ? -8.003 -4.635 14.212 1.00 94.81 95 SER A CA 1
ATOM 763 C C . SER A 1 95 ? -8.073 -4.845 12.695 1.00 94.81 95 SER A C 1
ATOM 765 O O . SER A 1 95 ? -8.268 -3.901 11.926 1.00 94.81 95 SER A O 1
ATOM 767 N N . LYS A 1 96 ? -8.026 -6.115 12.259 1.00 95.06 96 LYS A N 1
ATOM 768 C CA . LYS A 1 96 ? -8.219 -6.508 10.848 1.00 95.06 96 LYS A CA 1
ATOM 769 C C . LYS A 1 96 ? -9.592 -6.114 10.310 1.00 95.06 96 LYS A C 1
ATOM 771 O O . LYS A 1 96 ? -9.683 -5.662 9.174 1.00 95.06 96 LYS A O 1
ATOM 776 N N . THR A 1 97 ? -10.640 -6.284 11.115 1.00 94.50 97 THR A N 1
ATOM 777 C CA . THR A 1 97 ? -12.016 -5.968 10.712 1.00 94.50 97 THR A CA 1
ATOM 778 C C . THR A 1 97 ? -12.174 -4.469 10.476 1.00 94.50 97 THR A C 1
ATOM 780 O O . THR A 1 97 ? -12.624 -4.071 9.406 1.00 94.50 97 THR A O 1
ATOM 783 N N . ALA A 1 98 ? -11.702 -3.633 11.410 1.00 94.75 98 ALA A N 1
ATOM 784 C CA . ALA A 1 98 ? -11.768 -2.177 11.266 1.00 94.75 98 ALA A CA 1
ATOM 785 C C . ALA A 1 98 ? -10.983 -1.682 10.040 1.00 94.75 98 ALA A C 1
ATOM 787 O O . ALA A 1 98 ? -11.455 -0.816 9.309 1.00 94.75 98 ALA A O 1
ATOM 788 N N . LEU A 1 99 ? -9.814 -2.274 9.778 1.00 96.00 99 LEU A N 1
ATOM 789 C CA . LEU A 1 99 ? -9.019 -1.990 8.585 1.00 96.00 99 LEU A CA 1
ATOM 790 C C . LEU A 1 99 ? -9.771 -2.338 7.295 1.00 96.00 99 LEU A C 1
ATOM 792 O O . LEU A 1 99 ? -9.807 -1.541 6.360 1.00 96.00 99 LEU A O 1
ATOM 796 N N . GLN A 1 100 ? -10.366 -3.531 7.226 1.00 96.56 100 GLN A N 1
ATOM 797 C CA . GLN A 1 100 ? -11.117 -3.983 6.052 1.00 96.56 100 GLN A CA 1
ATOM 798 C C . GLN A 1 100 ? -12.344 -3.105 5.797 1.00 96.56 100 GLN A C 1
ATOM 800 O O . GLN A 1 100 ? -12.603 -2.737 4.651 1.00 96.56 100 GLN A O 1
ATOM 805 N N . ASP A 1 101 ? -13.073 -2.749 6.853 1.00 95.44 101 ASP A N 1
ATOM 806 C CA . ASP A 1 101 ? -14.243 -1.880 6.762 1.00 95.44 101 ASP A CA 1
ATOM 807 C C . ASP A 1 101 ? -13.858 -0.468 6.308 1.00 95.44 101 ASP A C 1
ATOM 809 O O . ASP A 1 101 ? -14.530 0.098 5.442 1.00 95.44 101 ASP A O 1
ATOM 813 N N . TRP A 1 102 ? -12.743 0.066 6.818 1.00 95.69 102 TRP A N 1
ATOM 814 C CA . TRP A 1 102 ? -12.211 1.360 6.397 1.00 95.69 102 TRP A CA 1
ATOM 815 C C . TRP A 1 102 ? -11.811 1.364 4.917 1.00 95.69 102 TRP A C 1
ATOM 817 O O . TRP A 1 102 ? -12.273 2.227 4.173 1.00 95.69 102 TRP A O 1
ATOM 827 N N . ILE A 1 103 ? -11.030 0.372 4.458 1.00 96.94 103 ILE A N 1
ATOM 828 C CA . ILE A 1 103 ? -10.620 0.261 3.045 1.00 96.94 103 ILE A CA 1
ATOM 829 C C . ILE A 1 103 ? -11.839 0.203 2.121 1.00 96.94 103 ILE A C 1
ATOM 831 O O . ILE A 1 103 ? -11.867 0.904 1.112 1.00 96.94 103 ILE A O 1
ATOM 835 N N . ARG A 1 104 ? -12.855 -0.599 2.466 1.00 95.94 104 ARG A N 1
ATOM 836 C CA . ARG A 1 104 ? -14.091 -0.694 1.677 1.00 95.94 104 ARG A CA 1
ATOM 837 C C . ARG A 1 104 ? -14.815 0.654 1.614 1.00 95.94 104 ARG A C 1
ATOM 839 O O . ARG A 1 104 ? -15.100 1.126 0.520 1.00 95.94 104 ARG A O 1
ATOM 846 N N . SER A 1 105 ? -15.067 1.275 2.769 1.00 95.50 105 SER A N 1
ATOM 847 C CA . SER A 1 105 ? -15.768 2.566 2.857 1.00 95.50 105 SER A CA 1
ATOM 848 C C . SER A 1 105 ? -15.068 3.654 2.039 1.00 95.50 105 SER A C 1
ATOM 850 O O . SER A 1 105 ? -15.715 4.394 1.299 1.00 95.50 105 SER A O 1
ATOM 852 N N . GLU A 1 106 ? -13.746 3.769 2.159 1.00 96.19 106 GLU A N 1
ATOM 853 C CA . GLU A 1 106 ? -12.998 4.816 1.464 1.00 96.19 106 GLU A CA 1
ATOM 854 C C . GLU A 1 106 ? -12.863 4.548 -0.039 1.00 96.19 106 GLU A C 1
ATOM 856 O O . GLU A 1 106 ? -12.943 5.490 -0.826 1.00 96.19 106 GLU A O 1
ATOM 861 N N . ALA A 1 107 ? -12.751 3.286 -0.464 1.00 95.50 107 ALA A N 1
ATOM 862 C CA . ALA A 1 107 ? -12.800 2.937 -1.883 1.00 95.50 107 ALA A CA 1
ATOM 863 C C . ALA A 1 107 ? -14.161 3.298 -2.507 1.00 95.50 107 ALA A C 1
ATOM 865 O O . ALA A 1 107 ? -14.202 3.970 -3.532 1.00 95.50 107 ALA A O 1
ATOM 866 N N . GLU A 1 108 ? -15.275 2.975 -1.842 1.00 95.31 108 GLU A N 1
ATOM 867 C CA . GLU A 1 108 ? -16.628 3.359 -2.287 1.00 95.31 108 GLU A CA 1
ATOM 868 C C . GLU A 1 108 ? -16.834 4.889 -2.322 1.00 95.31 108 GLU A C 1
ATOM 870 O O . GLU A 1 108 ? -17.653 5.416 -3.081 1.00 95.31 108 GLU A O 1
ATOM 875 N N . ARG A 1 109 ? -16.130 5.651 -1.473 1.00 94.94 109 ARG A N 1
ATOM 876 C CA . ARG A 1 109 ? -16.116 7.125 -1.537 1.00 94.94 109 ARG A CA 1
ATOM 877 C C . ARG A 1 109 ? -15.277 7.639 -2.705 1.00 94.94 109 ARG A C 1
ATOM 879 O O . ARG A 1 109 ? -15.657 8.648 -3.292 1.00 94.94 109 ARG A O 1
ATOM 886 N N . ALA A 1 110 ? -14.164 6.981 -3.016 1.00 92.62 110 ALA A N 1
ATOM 887 C CA . ALA A 1 110 ? -13.296 7.327 -4.136 1.00 92.62 110 ALA A CA 1
ATOM 888 C C . ALA A 1 110 ? -13.979 7.069 -5.489 1.00 92.62 110 ALA A C 1
ATOM 890 O O . ALA A 1 110 ? -13.963 7.949 -6.343 1.00 92.62 110 ALA A O 1
ATOM 891 N N . GLU A 1 111 ? -14.657 5.928 -5.651 1.00 90.50 111 GLU A N 1
ATOM 892 C CA . GLU A 1 111 ? -15.374 5.572 -6.889 1.00 90.50 111 GLU A CA 1
ATOM 893 C C . GLU A 1 111 ? -16.513 6.537 -7.225 1.00 90.50 111 GLU A C 1
ATOM 895 O O . GLU A 1 111 ? -16.804 6.757 -8.389 1.00 90.50 111 GLU A O 1
ATOM 900 N N . ARG A 1 112 ? -17.147 7.151 -6.221 1.00 88.75 112 ARG A N 1
ATOM 901 C CA . ARG A 1 112 ? -18.204 8.155 -6.440 1.00 88.75 112 ARG A CA 1
ATOM 902 C C . ARG A 1 112 ? -17.683 9.531 -6.856 1.00 88.75 112 ARG A C 1
ATOM 904 O O . ARG A 1 112 ? -18.487 10.390 -7.205 1.00 88.75 112 ARG A O 1
ATOM 911 N N . LYS A 1 113 ? -16.379 9.778 -6.711 1.00 74.00 113 LYS A N 1
ATOM 912 C CA . LYS A 1 113 ? -15.741 11.066 -7.018 1.00 74.00 113 LYS A CA 1
ATOM 913 C C . LYS A 1 113 ? -15.014 11.072 -8.364 1.00 74.00 113 LYS A C 1
ATOM 915 O O . LYS A 1 113 ? -14.724 12.164 -8.846 1.00 74.00 113 LYS A O 1
ATOM 920 N N . GLY A 1 114 ? -14.667 9.898 -8.892 1.00 60.06 114 GLY A N 1
ATOM 921 C CA . GLY A 1 114 ? -14.083 9.722 -10.227 1.00 60.06 114 GLY A CA 1
ATOM 922 C C . GLY A 1 114 ? -15.163 9.558 -11.280 1.00 60.06 114 GLY A C 1
ATOM 923 O O . GLY A 1 114 ? -14.914 10.016 -12.413 1.00 60.06 114 GLY A O 1
#

Sequence (114 aa):
MMRIGDRRFLHAWQTLRAASQPGPEASSWRVGAVTWRRTRLSQSCADFSVVQDAYALEHPGPGVHWGLLVVMETWWDSKHRVIRSQVWATHLSGSKTALQDWIRSEAERAERKG

Foldseek 3Di:
DDAAFDPVLVVLLVLLCVQFPPDPPDQWDDDVQKIKGWDWDWDDDQFKIKIKIWIWIWRDDDPLTWIKIKIWMWMATNVRHTPDTDIGMDTDDDDRVSVSVVSNVSSVVSVVVD

Radius of gyration: 15.15 Å; chains: 1; bounding box: 40×25×45 Å

Secondary structure (DSSP, 8-state):
---TTSHHHHHHHHHHHHHH---TT--EEEETTEEEEEEEEEEE-SSEEEEEEEEEEEE--TTT-EEEEEEEEEEEETTS-EEEEEEEEEEEEE-HHHHHHHHHHHHHHHHTT-